Protein AF-A0A4D8PSL6-F1 (afdb_monomer)

Solvent-accessible surface area (backbone atoms only — not comparable to full-atom values): 9056 Å² total; per-residue (Å²): 94,70,68,57,46,56,53,36,54,50,31,47,53,50,20,52,51,37,47,53,50,43,54,48,54,51,50,50,44,43,74,74,69,44,75,51,53,36,80,48,80,55,55,103,72,86,48,74,63,43,76,23,72,45,69,67,44,47,54,64,64,38,68,90,47,95,59,33,72,66,52,45,58,51,50,44,53,54,30,50,54,37,40,52,54,48,51,52,50,34,57,73,72,38,44,67,58,40,50,54,51,24,52,53,27,46,51,48,32,51,55,45,50,57,48,56,34,72,52,81,34,93,42,71,71,34,34,50,49,36,52,52,52,35,52,55,50,44,73,70,66,45,91,81,47,88,81,53,56,53,66,35,50,50,35,32,49,52,29,48,28,66,74,70,76,101

Nearest PDB structures (foldseek):
  1fxk-assembly1_B  TM=4.740E-01  e=5.836E+00  Methanothermobacter thermautotrophicus

Organism: NCBI:txid2970906

Radius of gyration: 24.25 Å; Cα contacts (8 Å, |Δi|>4): 151; chains: 1; bounding box: 53×27×69 Å

Structure (mmCIF, N/CA/C/O backbone):
data_AF-A0A4D8PSL6-F1
#
_entry.id   AF-A0A4D8PSL6-F1
#
loop_
_atom_site.group_PDB
_atom_site.id
_atom_site.type_symbol
_atom_site.label_atom_id
_atom_site.label_alt_id
_atom_site.label_comp_id
_atom_site.label_asym_id
_atom_site.label_entity_id
_atom_site.label_seq_id
_atom_site.pdbx_PDB_ins_code
_atom_site.Cartn_x
_atom_site.Cartn_y
_atom_site.Cartn_z
_atom_site.occupancy
_atom_site.B_iso_or_equiv
_atom_site.auth_seq_id
_atom_site.auth_comp_id
_atom_site.auth_asym_id
_atom_site.auth_atom_id
_atom_site.pdbx_PDB_model_num
ATOM 1 N N . MET A 1 1 ? -19.508 -0.754 21.367 1.00 83.12 1 MET A N 1
ATOM 2 C CA . MET A 1 1 ? -18.125 -1.274 21.434 1.00 83.12 1 MET A CA 1
ATOM 3 C C . MET A 1 1 ? -17.998 -2.710 20.942 1.00 83.12 1 MET A C 1
ATOM 5 O O . MET A 1 1 ? -17.319 -2.888 19.950 1.00 83.12 1 MET A O 1
ATOM 9 N N . LEU A 1 2 ? -18.652 -3.720 21.536 1.00 84.12 2 LEU A N 1
ATOM 10 C CA . LEU A 1 2 ? -18.465 -5.116 21.084 1.00 84.12 2 LEU A CA 1
ATOM 11 C C . LEU A 1 2 ? -18.935 -5.380 19.637 1.00 84.12 2 LEU A C 1
ATOM 13 O O . LEU A 1 2 ? -18.209 -5.998 18.873 1.00 84.12 2 LEU A O 1
ATOM 17 N N . ALA A 1 3 ? -20.106 -4.870 19.241 1.00 89.19 3 ALA A N 1
ATOM 18 C CA . ALA A 1 3 ? -20.575 -4.998 17.856 1.00 89.19 3 ALA A CA 1
ATOM 19 C C . ALA A 1 3 ? -19.643 -4.279 16.860 1.00 89.19 3 ALA A C 1
ATOM 21 O O . ALA A 1 3 ? -19.311 -4.824 15.816 1.00 89.19 3 ALA A O 1
ATOM 22 N N . LEU A 1 4 ? -19.156 -3.088 17.232 1.00 89.56 4 LEU A N 1
ATOM 23 C CA . LEU A 1 4 ? -18.187 -2.326 16.438 1.00 89.56 4 LEU A CA 1
ATOM 24 C C . LEU A 1 4 ? -16.865 -3.087 16.274 1.00 89.56 4 LEU A C 1
ATOM 26 O O . LEU A 1 4 ? -16.298 -3.093 15.193 1.00 89.56 4 LEU A O 1
ATOM 30 N N . TRP A 1 5 ? -16.407 -3.765 17.328 1.00 88.31 5 TRP A N 1
ATOM 31 C CA . TRP A 1 5 ? -15.234 -4.634 17.275 1.00 88.31 5 TRP A CA 1
ATOM 32 C C . TRP A 1 5 ? -15.413 -5.784 16.284 1.00 88.31 5 TRP A C 1
ATOM 34 O O . TRP A 1 5 ? -14.552 -6.009 15.446 1.00 88.31 5 TRP A O 1
ATOM 44 N N . GLN A 1 6 ? -16.540 -6.493 16.348 1.00 92.06 6 GLN A N 1
ATOM 45 C CA . GLN A 1 6 ? -16.821 -7.607 15.437 1.00 92.06 6 GLN A CA 1
ATOM 46 C C . GLN A 1 6 ? -16.901 -7.143 13.977 1.00 92.06 6 GLN A C 1
ATOM 48 O O . GLN A 1 6 ? -16.358 -7.801 13.086 1.00 92.06 6 GLN A O 1
ATOM 53 N N . GLU A 1 7 ? -17.540 -5.995 13.741 1.00 95.31 7 GLU A N 1
ATOM 54 C CA . GLU A 1 7 ? -17.608 -5.367 12.423 1.00 95.31 7 GLU A CA 1
ATOM 55 C C . GLU A 1 7 ? -16.208 -4.990 11.917 1.00 95.31 7 GLU A C 1
ATOM 57 O O . GLU A 1 7 ? -15.851 -5.325 10.788 1.00 95.31 7 GLU A O 1
ATOM 62 N N . TRP A 1 8 ? -15.387 -4.382 12.777 1.00 94.69 8 TRP A N 1
ATOM 63 C CA . TRP A 1 8 ? -14.009 -4.007 12.469 1.00 94.69 8 TRP A CA 1
ATOM 64 C C . TRP A 1 8 ? -13.123 -5.225 12.175 1.00 94.69 8 TRP A C 1
ATOM 66 O O . TRP A 1 8 ? -12.433 -5.243 11.161 1.00 94.69 8 TRP A O 1
ATOM 76 N N . CYS A 1 9 ? -13.196 -6.295 12.978 1.00 92.00 9 CYS A N 1
ATOM 77 C CA . CYS A 1 9 ? -12.468 -7.540 12.707 1.00 92.00 9 CYS A CA 1
ATOM 78 C C . CYS A 1 9 ? -12.832 -8.144 11.355 1.00 92.00 9 CYS A C 1
ATOM 80 O O . CYS A 1 9 ? -11.978 -8.714 10.680 1.00 92.00 9 CYS A O 1
ATOM 82 N N . THR A 1 10 ? -14.114 -8.083 10.997 1.00 96.06 10 THR A N 1
ATOM 83 C CA . THR A 1 10 ? -14.600 -8.616 9.725 1.00 96.06 10 THR A CA 1
ATOM 84 C C . THR A 1 10 ? -14.055 -7.784 8.569 1.00 96.06 10 THR A C 1
ATOM 86 O O . THR A 1 10 ? -13.522 -8.356 7.624 1.00 96.06 10 THR A O 1
ATOM 89 N N . ALA A 1 11 ? -14.098 -6.452 8.684 1.00 96.38 11 ALA A N 1
ATOM 90 C CA . ALA A 1 11 ? -13.525 -5.548 7.691 1.00 96.38 11 ALA A CA 1
ATOM 91 C C . ALA A 1 11 ? -12.008 -5.741 7.531 1.00 96.38 11 ALA A C 1
ATOM 93 O O . ALA A 1 11 ? -11.529 -5.840 6.409 1.00 96.38 11 ALA A O 1
ATOM 94 N N . LEU A 1 12 ? -11.256 -5.881 8.631 1.00 93.88 12 LEU A N 1
ATOM 95 C CA . LEU A 1 12 ? -9.808 -6.103 8.565 1.00 93.88 12 LEU A CA 1
ATOM 96 C C . LEU A 1 12 ? -9.458 -7.432 7.882 1.00 93.88 12 LEU A C 1
ATOM 98 O O . LEU A 1 12 ? -8.509 -7.501 7.104 1.00 93.88 12 LEU A O 1
ATOM 102 N N . LYS A 1 13 ? -10.207 -8.502 8.175 1.00 95.19 13 LYS A N 1
ATOM 103 C CA . LYS A 1 13 ? -10.002 -9.804 7.523 1.00 95.19 13 LYS A CA 1
ATOM 104 C C . LYS A 1 13 ? -10.264 -9.725 6.022 1.00 95.19 13 LYS A C 1
ATOM 106 O O . LYS A 1 13 ? -9.485 -10.287 5.260 1.00 95.19 13 LYS A O 1
ATOM 111 N N . ASP A 1 14 ? -11.330 -9.037 5.624 1.00 97.31 14 ASP A N 1
ATOM 112 C CA . ASP A 1 14 ? -11.671 -8.825 4.217 1.00 97.31 14 ASP A CA 1
ATOM 113 C C . ASP A 1 14 ? -10.590 -8.006 3.492 1.00 97.31 14 ASP A C 1
ATOM 115 O O . ASP A 1 14 ? -10.065 -8.456 2.477 1.00 97.31 14 ASP A O 1
ATOM 119 N N . ALA A 1 15 ? -10.160 -6.879 4.071 1.00 95.81 15 ALA A N 1
ATOM 120 C CA . ALA A 1 15 ? -9.102 -6.038 3.509 1.00 95.81 15 ALA A CA 1
ATOM 121 C C . ALA A 1 15 ? -7.790 -6.815 3.296 1.00 95.81 15 ALA A C 1
ATOM 123 O O . ALA A 1 15 ? -7.232 -6.808 2.202 1.00 95.81 15 ALA A O 1
ATOM 124 N N . ARG A 1 16 ? -7.349 -7.591 4.297 1.00 94.19 16 ARG A N 1
ATOM 125 C CA . ARG A 1 16 ? -6.144 -8.439 4.192 1.00 94.19 16 ARG A CA 1
ATOM 126 C C . ARG A 1 16 ? -6.276 -9.544 3.143 1.00 94.19 16 ARG A C 1
ATOM 128 O O . ARG A 1 16 ? -5.291 -9.900 2.491 1.00 94.19 16 ARG A O 1
ATOM 135 N N . ALA A 1 17 ? -7.466 -10.125 2.994 1.00 96.00 17 ALA A N 1
ATOM 136 C CA . ALA A 1 17 ? -7.713 -11.141 1.976 1.00 96.00 17 ALA A CA 1
ATOM 137 C C . ALA A 1 17 ? -7.606 -10.539 0.567 1.00 96.00 17 ALA A C 1
ATOM 139 O O . ALA A 1 17 ? -6.933 -11.114 -0.288 1.00 96.00 17 ALA A O 1
ATOM 140 N N . LYS A 1 18 ? -8.193 -9.356 0.353 1.00 96.56 18 LYS A N 1
ATOM 141 C CA . LYS A 1 18 ? -8.114 -8.624 -0.918 1.00 96.56 18 LYS A CA 1
ATOM 142 C C . LYS A 1 18 ? -6.695 -8.178 -1.242 1.00 96.56 18 LYS A C 1
ATOM 144 O O . LYS A 1 18 ? -6.226 -8.439 -2.341 1.00 96.56 18 LYS A O 1
ATOM 149 N N . GLU A 1 19 ? -5.971 -7.651 -0.262 1.00 94.94 19 GLU A N 1
ATOM 150 C CA . GLU A 1 19 ? -4.555 -7.309 -0.415 1.00 94.94 19 GLU A CA 1
ATOM 151 C C . GLU A 1 19 ? -3.705 -8.530 -0.805 1.00 94.94 19 GLU A C 1
ATOM 153 O O . GLU A 1 19 ? -2.817 -8.455 -1.659 1.00 94.94 19 GLU A O 1
ATOM 158 N N . THR A 1 20 ? -3.974 -9.687 -0.195 1.00 95.56 20 THR A N 1
ATOM 159 C CA . THR A 1 20 ? -3.278 -10.933 -0.542 1.00 95.56 20 THR A CA 1
ATOM 160 C C . THR A 1 20 ? -3.549 -11.334 -1.990 1.00 95.56 20 THR A C 1
ATOM 162 O O . THR A 1 20 ? -2.626 -11.770 -2.686 1.00 95.56 20 THR A O 1
ATOM 165 N N . GLU A 1 21 ? -4.792 -11.173 -2.443 1.00 95.62 21 GLU A N 1
ATOM 166 C CA . GLU A 1 21 ? -5.212 -11.496 -3.802 1.00 95.62 21 GLU A CA 1
ATOM 167 C C . GLU A 1 21 ? -4.653 -10.506 -4.832 1.00 95.62 21 GLU A C 1
ATOM 169 O O . GLU A 1 21 ? -4.090 -10.942 -5.837 1.00 95.62 21 GLU A O 1
ATOM 174 N N . ARG A 1 22 ? -4.669 -9.195 -4.555 1.00 96.31 22 ARG A N 1
ATOM 175 C CA . ARG A 1 22 ? -4.002 -8.188 -5.396 1.00 96.31 22 ARG A CA 1
ATOM 176 C C . ARG A 1 22 ? -2.519 -8.508 -5.549 1.00 96.31 22 ARG A C 1
ATOM 178 O O . ARG A 1 22 ? -2.025 -8.646 -6.667 1.00 96.31 22 ARG A O 1
ATOM 185 N N . ARG A 1 23 ? -1.817 -8.754 -4.433 1.00 95.12 23 ARG A N 1
ATOM 186 C CA . ARG A 1 23 ? -0.395 -9.142 -4.453 1.00 95.12 23 ARG A CA 1
ATOM 187 C C . ARG A 1 23 ? -0.158 -10.461 -5.194 1.00 95.12 23 ARG A C 1
ATOM 189 O O . ARG A 1 23 ? 0.938 -10.682 -5.708 1.00 95.12 23 ARG A O 1
ATOM 196 N N . ARG A 1 24 ? -1.135 -11.375 -5.234 1.00 95.94 24 ARG A N 1
ATOM 197 C CA . ARG A 1 24 ? -1.052 -12.609 -6.033 1.00 95.94 24 ARG A CA 1
AT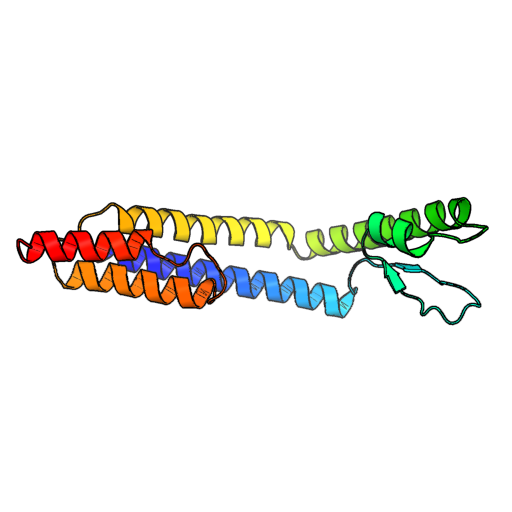OM 198 C C . ARG A 1 24 ? -1.066 -12.287 -7.525 1.00 95.94 24 ARG A C 1
ATOM 200 O O . ARG A 1 24 ? -0.187 -12.785 -8.226 1.00 95.94 24 ARG A O 1
ATOM 207 N N . ILE A 1 25 ? -2.000 -11.447 -7.970 1.00 95.50 25 ILE A N 1
ATOM 208 C CA . ILE A 1 25 ? -2.111 -11.009 -9.368 1.00 95.50 25 ILE A CA 1
ATOM 209 C C . ILE A 1 25 ? -0.849 -10.249 -9.792 1.00 95.50 25 ILE A C 1
ATOM 211 O O . ILE A 1 25 ? -0.249 -10.590 -10.806 1.00 95.50 25 ILE A O 1
ATOM 215 N N . GLU A 1 26 ? -0.368 -9.301 -8.984 1.00 94.69 26 GLU A N 1
ATOM 216 C CA . GLU A 1 26 ? 0.873 -8.572 -9.283 1.00 94.69 26 GLU A CA 1
ATOM 217 C C . GLU A 1 26 ? 2.079 -9.502 -9.429 1.00 94.69 26 GLU A C 1
ATOM 219 O O . GLU A 1 26 ? 2.862 -9.374 -10.368 1.00 94.69 26 GLU A O 1
ATOM 224 N N . ARG A 1 27 ? 2.236 -10.476 -8.522 1.00 95.62 27 ARG A N 1
ATOM 225 C CA . ARG A 1 27 ? 3.323 -11.460 -8.627 1.00 95.62 27 ARG A CA 1
ATOM 226 C C . ARG A 1 27 ? 3.215 -12.286 -9.902 1.00 95.62 27 ARG A C 1
ATOM 228 O O . ARG A 1 27 ? 4.243 -12.561 -10.516 1.00 95.62 27 ARG A O 1
ATOM 235 N N . GLU A 1 28 ? 2.005 -12.679 -10.295 1.00 95.38 28 GLU A N 1
ATOM 236 C CA . GLU A 1 28 ? 1.771 -13.378 -11.560 1.00 95.38 28 GLU A CA 1
ATOM 237 C C . GLU A 1 28 ? 2.176 -12.504 -12.753 1.00 95.38 28 GLU A C 1
ATOM 239 O O . GLU A 1 28 ? 2.897 -12.972 -13.636 1.00 95.38 28 GLU A O 1
ATOM 244 N N . MET A 1 29 ? 1.801 -11.224 -12.742 1.00 95.31 29 MET A N 1
ATOM 245 C CA . MET A 1 29 ? 2.184 -10.278 -13.786 1.00 95.31 29 MET A CA 1
ATOM 246 C C . MET A 1 29 ? 3.700 -10.111 -13.884 1.00 95.31 29 MET A C 1
ATOM 248 O O . MET A 1 29 ? 4.271 -10.240 -14.966 1.00 95.31 29 MET A O 1
ATOM 252 N N . VAL A 1 30 ? 4.379 -9.894 -12.756 1.00 95.12 30 VAL A N 1
ATOM 253 C CA . VAL A 1 30 ? 5.840 -9.738 -12.722 1.00 95.12 30 VAL A CA 1
ATOM 254 C C . VAL A 1 30 ? 6.535 -11.012 -13.193 1.00 95.12 30 VAL A C 1
ATOM 256 O O . VAL A 1 30 ? 7.499 -10.936 -13.951 1.00 95.12 30 VAL A O 1
ATOM 259 N N . ALA A 1 31 ? 6.052 -12.182 -12.773 1.00 95.38 31 ALA A N 1
ATOM 260 C CA . ALA A 1 31 ? 6.636 -13.458 -13.169 1.00 95.38 31 ALA A CA 1
ATOM 261 C C . ALA A 1 31 ? 6.471 -13.734 -14.671 1.00 95.38 31 ALA A C 1
ATOM 263 O O . ALA A 1 31 ? 7.365 -14.312 -15.288 1.00 95.38 31 ALA A O 1
ATOM 264 N N . ARG A 1 32 ? 5.335 -13.339 -15.257 1.00 94.00 32 ARG A N 1
ATOM 265 C CA . ARG A 1 32 ? 4.990 -13.662 -16.646 1.00 94.00 32 ARG A CA 1
ATOM 266 C C . ARG A 1 32 ? 5.450 -12.613 -17.656 1.00 94.00 32 ARG A C 1
ATOM 268 O O . ARG A 1 32 ? 5.859 -12.978 -18.754 1.00 94.00 32 ARG A O 1
ATOM 275 N N . PHE A 1 33 ? 5.370 -11.338 -17.297 1.00 90.88 33 PHE A N 1
ATOM 276 C CA . PHE A 1 33 ? 5.596 -10.217 -18.211 1.00 90.88 33 PHE A CA 1
ATOM 277 C C . PHE A 1 33 ? 6.782 -9.342 -17.791 1.00 90.88 33 PHE A C 1
ATOM 279 O O . PHE A 1 33 ? 7.385 -8.690 -18.638 1.00 90.88 33 PHE A O 1
ATOM 286 N N . GLY A 1 34 ? 7.172 -9.386 -16.511 1.00 92.81 34 GLY A N 1
ATOM 287 C CA . GLY A 1 34 ? 8.184 -8.493 -15.946 1.00 92.81 34 GLY A CA 1
ATOM 288 C C . GLY A 1 34 ? 7.710 -7.039 -15.892 1.00 92.81 34 GLY A C 1
ATOM 289 O O . GLY A 1 34 ? 6.790 -6.646 -16.593 1.00 92.81 34 GLY A O 1
ATOM 290 N N . TYR A 1 35 ? 8.340 -6.217 -15.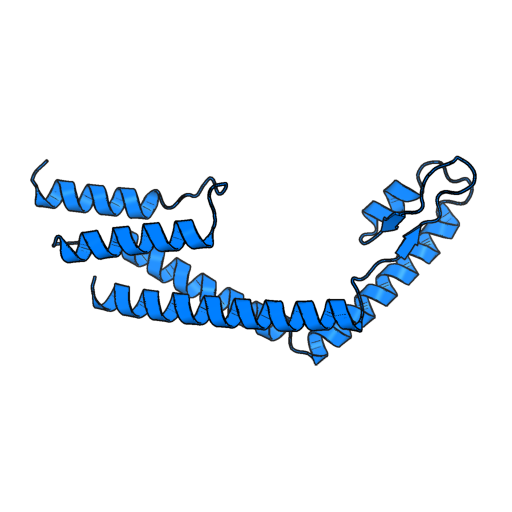055 1.00 91.81 35 TYR A N 1
ATOM 291 C CA . TYR A 1 35 ? 7.958 -4.805 -14.952 1.00 91.81 35 TYR A CA 1
ATOM 292 C C . TYR A 1 35 ? 8.153 -4.046 -16.277 1.00 91.81 35 TYR A C 1
ATOM 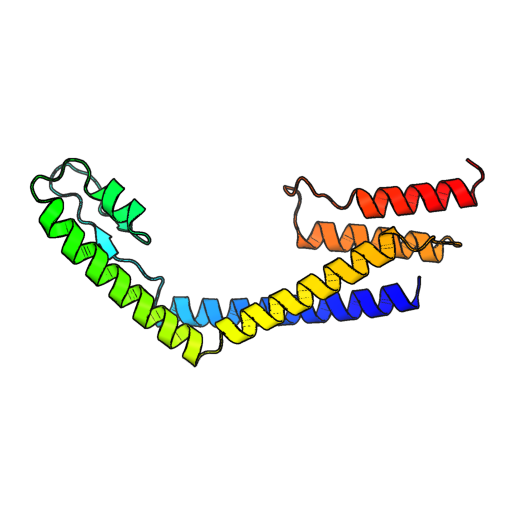294 O O . TYR A 1 35 ? 9.160 -4.299 -16.952 1.00 91.81 35 TYR A O 1
ATOM 302 N N . PRO A 1 36 ? 7.289 -3.060 -16.597 1.00 94.88 36 PRO A N 1
ATOM 303 C CA . PRO A 1 36 ? 7.503 -2.129 -17.701 1.00 94.88 36 PRO A CA 1
ATOM 304 C C . PRO A 1 36 ? 8.841 -1.415 -17.538 1.00 94.88 36 PRO A C 1
ATOM 306 O O . PRO A 1 36 ? 9.060 -0.661 -16.587 1.00 94.88 36 PRO A O 1
ATOM 309 N N . ARG A 1 37 ? 9.786 -1.709 -18.430 1.00 96.62 37 ARG A N 1
ATOM 310 C CA . ARG A 1 37 ? 11.124 -1.121 -18.382 1.00 96.62 37 ARG A CA 1
ATOM 311 C C . ARG A 1 37 ? 11.829 -1.207 -19.719 1.00 96.62 37 ARG A C 1
ATOM 313 O O . ARG A 1 37 ? 11.651 -2.165 -20.467 1.00 96.62 37 ARG A O 1
ATOM 320 N N . VAL A 1 38 ? 12.735 -0.266 -19.943 1.00 96.62 38 VAL A N 1
ATOM 321 C CA . VAL A 1 38 ? 13.636 -0.252 -21.100 1.00 96.62 38 VAL A CA 1
ATOM 322 C C . VAL A 1 38 ? 15.086 -0.196 -20.646 1.00 96.62 38 VAL A C 1
ATOM 324 O O . VAL A 1 38 ? 15.415 0.440 -19.643 1.00 96.62 38 VAL A O 1
ATOM 327 N N . LEU A 1 39 ? 15.972 -0.886 -21.364 1.00 95.81 39 LEU A N 1
ATOM 328 C CA . LEU A 1 39 ? 17.405 -0.858 -21.087 1.00 95.81 39 LEU A CA 1
ATOM 329 C C . LEU A 1 39 ? 18.034 0.366 -21.759 1.00 95.81 39 LEU A C 1
ATOM 331 O O . LEU A 1 39 ? 18.028 0.489 -22.982 1.00 95.81 39 LEU A O 1
ATOM 335 N N . VAL A 1 40 ? 18.626 1.257 -20.969 1.00 94.25 40 VAL A N 1
ATOM 336 C CA . VAL A 1 40 ? 19.336 2.431 -21.477 1.00 94.25 40 VAL A CA 1
ATOM 337 C C . VAL A 1 40 ? 20.838 2.165 -21.486 1.00 94.25 40 VAL A C 1
ATOM 339 O O . VAL A 1 40 ? 21.493 2.201 -20.442 1.00 94.25 40 VAL A O 1
ATOM 342 N N . ALA A 1 41 ? 21.392 1.940 -22.681 1.00 89.69 41 ALA A N 1
ATOM 343 C CA . ALA A 1 41 ? 22.816 1.661 -22.864 1.00 89.69 41 ALA A CA 1
ATOM 344 C C . ALA A 1 41 ? 23.692 2.904 -22.609 1.00 89.69 41 ALA A C 1
ATOM 346 O O . ALA A 1 41 ? 23.593 3.893 -23.334 1.00 89.69 41 ALA A O 1
ATOM 347 N N . ARG A 1 42 ? 24.567 2.924 -21.600 1.00 81.44 42 ARG A N 1
ATOM 348 C CA . ARG A 1 42 ? 25.286 4.174 -21.231 1.00 81.44 42 ARG A CA 1
ATOM 349 C C . ARG A 1 42 ? 26.631 4.381 -21.938 1.00 81.44 42 ARG A C 1
ATOM 351 O O . ARG A 1 42 ? 27.259 5.419 -21.736 1.00 81.44 42 ARG A O 1
ATOM 358 N N . GLY A 1 43 ? 27.013 3.463 -22.825 1.00 71.19 43 GLY A N 1
ATOM 359 C CA . GLY A 1 43 ? 28.138 3.615 -23.754 1.00 71.19 43 GLY A CA 1
ATOM 360 C C . GLY A 1 43 ? 29.530 3.437 -23.133 1.00 71.19 43 GLY A C 1
ATOM 361 O O . GLY A 1 43 ? 29.685 3.199 -21.933 1.00 71.19 43 GLY A O 1
ATOM 362 N N . ALA A 1 44 ? 30.557 3.542 -23.987 1.00 59.53 44 ALA A N 1
ATOM 363 C CA . ALA A 1 44 ? 31.968 3.258 -23.704 1.00 59.53 44 ALA A CA 1
ATOM 364 C C . ALA A 1 44 ? 32.619 4.301 -22.771 1.00 59.53 44 ALA A C 1
ATOM 366 O O . ALA A 1 44 ? 33.444 5.112 -23.172 1.00 59.53 44 ALA A O 1
ATOM 367 N N . GLY A 1 45 ? 32.220 4.289 -21.503 1.00 63.38 45 GLY A N 1
ATOM 368 C CA . GLY A 1 45 ? 32.814 5.091 -20.430 1.00 63.38 45 GLY A CA 1
ATOM 369 C C . GLY A 1 45 ? 32.815 4.362 -19.086 1.00 63.38 45 GLY A C 1
ATOM 370 O O . GLY A 1 45 ? 32.846 5.002 -18.039 1.00 63.38 45 GLY A O 1
ATOM 371 N N . GLY A 1 46 ? 32.676 3.029 -19.101 1.00 62.25 46 GLY A N 1
ATOM 372 C CA . GLY A 1 46 ? 32.581 2.193 -17.897 1.00 62.25 46 GLY A CA 1
ATOM 373 C C . GLY A 1 46 ? 31.274 2.346 -17.107 1.00 62.25 46 GLY A C 1
ATOM 374 O O . GLY A 1 46 ? 31.127 1.753 -16.039 1.00 62.25 46 GLY A O 1
ATOM 375 N N . ARG A 1 47 ? 30.309 3.128 -17.607 1.00 75.62 47 ARG A N 1
ATOM 376 C CA . ARG A 1 47 ? 28.990 3.273 -16.981 1.00 75.62 47 ARG A CA 1
ATOM 377 C C . ARG A 1 47 ? 28.152 2.040 -17.292 1.00 75.62 47 ARG A C 1
ATOM 379 O O . ARG A 1 47 ? 27.975 1.698 -18.454 1.00 75.62 47 ARG A O 1
ATOM 386 N N . ARG A 1 48 ? 27.626 1.399 -16.247 1.00 82.75 48 ARG A N 1
ATOM 387 C CA . ARG A 1 48 ? 26.696 0.275 -16.396 1.00 82.75 48 ARG A CA 1
ATOM 388 C C . ARG A 1 48 ? 25.403 0.739 -17.056 1.00 82.75 48 ARG A C 1
ATOM 390 O O . A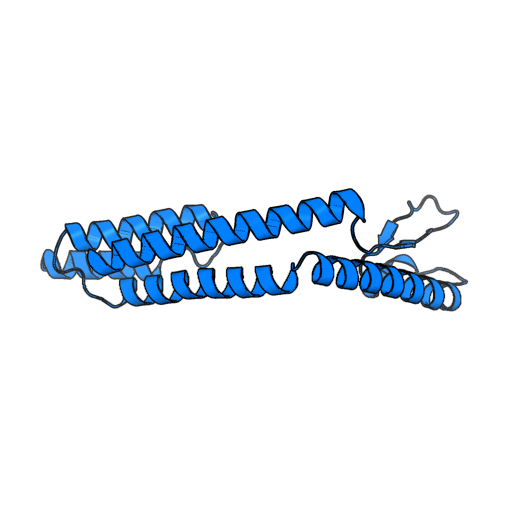RG A 1 48 ? 24.922 1.840 -16.768 1.00 82.75 48 ARG A O 1
ATOM 397 N N . ASP A 1 49 ? 24.850 -0.129 -17.889 1.00 90.50 49 ASP A N 1
ATOM 398 C CA . ASP A 1 49 ? 23.504 0.032 -18.422 1.00 90.50 49 ASP A CA 1
ATOM 399 C C . ASP A 1 49 ? 22.490 0.010 -17.281 1.00 90.50 49 ASP A C 1
ATOM 401 O O . ASP A 1 49 ? 22.706 -0.623 -16.241 1.00 90.50 49 ASP A O 1
ATOM 405 N N . ILE A 1 50 ? 21.396 0.742 -17.463 1.00 91.56 50 ILE A N 1
ATOM 406 C CA . ILE A 1 50 ? 20.358 0.870 -16.443 1.00 91.56 50 ILE A CA 1
ATOM 407 C C . ILE A 1 50 ? 18.997 0.552 -17.038 1.00 91.56 50 ILE A C 1
ATOM 409 O O . ILE A 1 50 ? 18.729 0.881 -18.191 1.00 91.56 50 ILE A O 1
ATOM 413 N N . TYR A 1 51 ? 18.130 -0.059 -16.238 1.00 95.19 51 TYR A N 1
ATOM 414 C CA . TYR A 1 51 ? 16.716 -0.142 -16.571 1.00 95.19 51 TYR A CA 1
ATOM 415 C C . TYR A 1 51 ? 16.036 1.162 -16.166 1.00 95.19 51 TYR A C 1
ATOM 417 O O . TYR A 1 51 ? 16.154 1.587 -15.017 1.00 95.19 51 TYR A O 1
ATOM 425 N N . ALA A 1 52 ? 15.349 1.788 -17.113 1.00 95.44 52 ALA A N 1
ATOM 426 C CA . ALA A 1 52 ? 14.460 2.909 -16.860 1.00 95.44 52 ALA A CA 1
ATOM 427 C C . ALA A 1 52 ? 13.020 2.397 -16.820 1.00 95.44 52 ALA A C 1
ATOM 429 O O . ALA A 1 52 ? 12.602 1.674 -17.723 1.00 95.44 52 ALA A O 1
ATOM 430 N N . THR A 1 53 ? 12.287 2.771 -15.774 1.00 95.88 53 THR A N 1
ATOM 431 C CA . THR A 1 53 ? 10.855 2.473 -15.600 1.00 95.88 53 THR A CA 1
ATOM 432 C C . THR A 1 53 ? 9.997 3.727 -15.764 1.00 95.88 53 THR A C 1
ATOM 434 O O . THR A 1 53 ? 8.778 3.648 -15.727 1.00 95.88 53 THR A O 1
ATOM 437 N N . THR A 1 54 ? 10.622 4.899 -15.918 1.00 96.25 54 THR A N 1
ATOM 438 C CA . THR A 1 54 ? 9.944 6.180 -16.134 1.00 96.25 54 THR A CA 1
ATOM 439 C C . THR A 1 54 ? 10.674 7.014 -17.185 1.00 96.25 54 THR A C 1
ATOM 441 O O . THR A 1 54 ? 11.893 6.906 -17.353 1.00 96.25 54 THR A O 1
ATOM 444 N N . GLU A 1 55 ? 9.960 7.929 -17.837 1.00 95.75 55 GLU A N 1
ATOM 445 C CA . GLU A 1 55 ? 10.543 8.930 -18.744 1.00 95.75 55 GLU A CA 1
ATOM 446 C C . GLU A 1 55 ? 11.611 9.799 -18.045 1.00 95.75 55 GLU A C 1
ATOM 448 O O . GLU A 1 55 ? 12.645 10.157 -18.623 1.00 95.75 55 GLU A O 1
ATOM 453 N N . ARG A 1 56 ? 11.429 10.075 -16.745 1.00 95.69 56 ARG A N 1
ATOM 454 C CA . ARG A 1 56 ? 12.425 10.772 -15.918 1.00 95.69 56 ARG A CA 1
ATOM 455 C C . ARG A 1 56 ? 13.711 9.958 -15.770 1.00 95.69 56 ARG A C 1
ATOM 457 O O . ARG A 1 56 ? 14.801 10.539 -15.785 1.00 95.69 56 ARG A O 1
ATOM 464 N N . ASP A 1 57 ? 13.609 8.638 -15.637 1.00 95.12 57 ASP A N 1
ATOM 465 C CA . ASP A 1 57 ? 14.778 7.759 -15.584 1.00 95.12 57 ASP A CA 1
ATOM 466 C C . ASP A 1 57 ? 15.493 7.707 -16.934 1.00 95.12 57 ASP A C 1
ATOM 468 O O . ASP A 1 57 ? 16.721 7.805 -16.957 1.00 95.12 57 ASP A O 1
ATOM 472 N N . VAL A 1 58 ? 14.751 7.664 -18.049 1.00 94.94 58 VAL A N 1
ATOM 473 C CA . VAL A 1 58 ? 15.315 7.779 -19.408 1.00 94.94 58 VAL A CA 1
ATOM 474 C C . VAL A 1 58 ? 16.083 9.095 -19.561 1.00 94.94 58 VAL A C 1
ATOM 476 O O . VAL A 1 58 ? 17.254 9.093 -19.949 1.00 94.94 58 VAL A O 1
ATOM 479 N N . THR A 1 59 ? 15.471 10.216 -19.172 1.00 93.81 59 THR A N 1
ATOM 480 C CA . THR A 1 59 ? 16.101 11.546 -19.208 1.00 93.81 59 THR A CA 1
ATOM 481 C C . THR A 1 59 ? 17.403 11.566 -18.410 1.00 93.81 59 THR A C 1
ATOM 483 O O . THR A 1 59 ? 18.445 11.989 -18.911 1.00 93.81 59 THR A O 1
ATOM 486 N N . ARG A 1 60 ? 17.373 11.059 -17.170 1.00 92.38 60 ARG A N 1
ATOM 487 C CA . ARG A 1 60 ? 18.550 10.991 -16.290 1.00 92.38 60 ARG A CA 1
ATOM 488 C C . ARG A 1 60 ? 19.647 10.096 -16.876 1.00 92.38 60 ARG A C 1
ATOM 490 O O . ARG A 1 60 ? 20.833 10.397 -16.735 1.00 92.38 60 ARG A O 1
ATOM 497 N N . ALA A 1 61 ? 19.267 8.997 -17.520 1.00 91.44 61 ALA A N 1
ATOM 498 C CA . ALA A 1 61 ? 20.193 8.028 -18.090 1.00 91.44 61 ALA A CA 1
ATOM 499 C C . ALA A 1 61 ? 20.983 8.585 -19.283 1.00 91.44 61 ALA A C 1
ATOM 501 O O . ALA A 1 61 ? 22.169 8.268 -19.424 1.00 91.44 61 ALA A O 1
ATOM 502 N N . LEU A 1 62 ? 20.334 9.425 -20.098 1.00 91.62 62 LEU A N 1
ATOM 503 C CA . LEU A 1 62 ? 20.872 9.996 -21.337 1.00 91.62 62 LEU A CA 1
ATOM 504 C C . LEU A 1 62 ? 21.686 11.284 -21.143 1.00 91.62 62 LEU A C 1
ATOM 506 O O . LEU A 1 62 ? 22.225 11.814 -22.114 1.00 91.62 62 LEU A O 1
ATOM 510 N N . VAL A 1 63 ? 21.819 11.789 -19.912 1.00 90.12 63 VAL A N 1
ATOM 511 C CA . VAL A 1 63 ? 22.622 12.989 -19.631 1.00 90.12 63 VAL A CA 1
ATOM 512 C C . VAL A 1 63 ? 24.055 12.820 -20.153 1.00 90.12 63 VAL A C 1
ATOM 514 O O . VAL A 1 63 ? 24.799 11.938 -19.708 1.00 90.12 63 VAL A O 1
ATOM 517 N N . GLY A 1 64 ? 24.446 13.708 -21.072 1.00 85.31 64 GLY A N 1
ATOM 518 C CA . GLY A 1 64 ? 25.775 13.746 -21.689 1.00 85.31 64 GLY A CA 1
ATOM 519 C C . GLY A 1 64 ? 25.964 12.824 -22.899 1.00 85.31 64 GLY A C 1
ATOM 520 O O . GLY A 1 64 ? 27.081 12.734 -23.400 1.00 85.31 64 GLY A O 1
ATOM 521 N N . ALA A 1 65 ? 24.917 12.142 -23.374 1.00 86.56 65 ALA A N 1
ATOM 522 C CA . ALA A 1 65 ? 24.978 11.364 -24.610 1.00 86.56 65 ALA A CA 1
ATOM 523 C C . ALA A 1 65 ? 24.894 12.281 -25.845 1.00 86.56 65 ALA A C 1
ATOM 525 O O . ALA A 1 65 ? 24.020 13.144 -25.926 1.00 86.56 65 ALA A O 1
ATOM 526 N N . ALA A 1 66 ? 25.785 12.080 -26.821 1.00 86.38 66 ALA A N 1
ATOM 527 C CA . ALA A 1 66 ? 25.821 12.878 -28.052 1.00 86.38 66 ALA A CA 1
ATOM 528 C C . ALA A 1 66 ? 24.569 12.681 -28.934 1.00 86.38 66 ALA A C 1
ATOM 530 O O . ALA A 1 66 ? 24.172 13.583 -29.664 1.00 86.38 66 ALA A O 1
ATOM 531 N N . ASP A 1 67 ? 23.920 11.523 -28.819 1.00 88.62 67 ASP A N 1
ATOM 532 C CA . ASP A 1 67 ? 22.725 11.094 -29.549 1.00 88.62 67 ASP A CA 1
ATOM 533 C C . ASP A 1 67 ? 21.452 11.100 -28.674 1.00 88.62 67 ASP A C 1
ATOM 535 O O . ASP A 1 67 ? 20.454 10.447 -28.993 1.00 88.62 67 ASP A O 1
ATOM 539 N N . ALA A 1 68 ? 21.463 11.854 -27.565 1.00 89.94 68 ALA A N 1
ATOM 540 C CA . ALA A 1 68 ? 20.406 11.837 -26.551 1.00 89.94 68 ALA A CA 1
ATOM 541 C C . ALA A 1 68 ? 18.996 12.044 -27.125 1.00 89.94 68 ALA A C 1
ATOM 543 O O . ALA A 1 68 ? 18.082 11.322 -26.745 1.00 89.94 68 ALA A O 1
ATOM 544 N N . LYS A 1 69 ? 18.806 12.991 -28.055 1.00 91.12 69 LYS A N 1
ATOM 545 C CA . LYS A 1 69 ? 17.477 13.307 -28.611 1.00 91.12 69 LYS A CA 1
ATOM 546 C C . LYS A 1 69 ? 16.878 12.142 -29.401 1.00 91.12 69 LYS A C 1
ATOM 548 O O . LYS A 1 69 ? 15.701 11.837 -29.239 1.00 91.12 69 LYS A O 1
ATOM 553 N N . GLU A 1 70 ? 17.678 11.499 -30.249 1.00 91.00 70 GLU A N 1
ATOM 554 C CA . GLU A 1 70 ? 17.218 10.363 -31.055 1.00 91.00 70 GLU A CA 1
ATOM 555 C C . GLU A 1 70 ? 16.904 9.161 -30.159 1.00 91.00 70 GLU A C 1
ATOM 557 O O . GLU A 1 70 ? 15.853 8.530 -30.280 1.00 91.00 70 GLU A O 1
ATOM 562 N N . ARG A 1 71 ? 17.795 8.877 -29.205 1.00 93.75 71 ARG A N 1
ATOM 563 C CA . ARG A 1 71 ? 17.620 7.772 -28.264 1.00 93.75 71 ARG A CA 1
ATOM 564 C C . ARG A 1 71 ? 16.446 7.975 -27.324 1.00 93.75 71 ARG A C 1
ATOM 566 O O . ARG A 1 71 ? 15.773 7.001 -27.014 1.00 93.75 71 ARG A O 1
ATOM 573 N N . TYR A 1 72 ? 16.199 9.208 -26.892 1.00 95.50 72 TYR A N 1
ATOM 574 C CA . TYR A 1 72 ? 15.068 9.548 -26.041 1.00 95.50 72 TYR A CA 1
ATOM 575 C C . TYR A 1 72 ? 13.747 9.132 -26.681 1.00 95.50 72 TYR A C 1
ATOM 577 O O . TYR A 1 72 ? 13.006 8.367 -26.079 1.00 95.50 72 TYR A O 1
ATOM 585 N N . GLY A 1 73 ? 13.495 9.567 -27.922 1.00 95.56 73 GLY A N 1
ATOM 586 C CA . GLY A 1 73 ? 12.242 9.262 -28.613 1.00 95.56 73 GLY A CA 1
ATOM 587 C C . GLY A 1 73 ? 11.994 7.759 -28.746 1.00 95.56 73 GLY A C 1
ATOM 588 O O . GLY A 1 73 ? 10.890 7.301 -28.477 1.00 95.56 73 GLY A O 1
ATOM 589 N N . ARG A 1 74 ? 13.034 6.981 -29.084 1.00 96.38 74 ARG A N 1
ATOM 590 C CA . ARG A 1 74 ? 12.929 5.513 -29.142 1.00 96.38 74 ARG A CA 1
ATOM 591 C C . ARG A 1 74 ? 12.669 4.889 -27.773 1.00 96.38 74 ARG A C 1
ATOM 593 O O . ARG A 1 74 ? 11.759 4.089 -27.643 1.00 96.38 74 ARG A O 1
ATOM 600 N N . LEU A 1 75 ? 13.445 5.265 -26.756 1.00 97.38 75 LEU A N 1
ATOM 601 C CA . LEU A 1 75 ? 13.346 4.671 -25.420 1.00 97.38 75 LEU A CA 1
ATOM 602 C C . LEU A 1 75 ? 12.014 4.982 -24.734 1.00 97.38 75 LEU A C 1
ATOM 604 O O . LEU A 1 75 ? 11.497 4.124 -24.029 1.00 97.38 75 LEU A O 1
ATOM 608 N N . VAL A 1 76 ? 11.472 6.187 -24.928 1.00 97.25 76 VAL A N 1
ATOM 609 C CA . VAL A 1 76 ? 10.148 6.551 -24.405 1.00 97.25 76 VAL A CA 1
ATOM 610 C C . VAL A 1 76 ? 9.059 5.774 -25.137 1.00 97.25 76 VAL A C 1
ATOM 612 O O . VAL A 1 76 ? 8.257 5.133 -24.474 1.00 97.25 76 VAL A O 1
ATOM 615 N N . ALA A 1 77 ? 9.095 5.706 -26.472 1.00 97.38 77 ALA A N 1
ATOM 616 C CA . ALA A 1 77 ? 8.126 4.912 -27.232 1.00 97.38 77 ALA A CA 1
ATOM 617 C C . ALA A 1 77 ? 8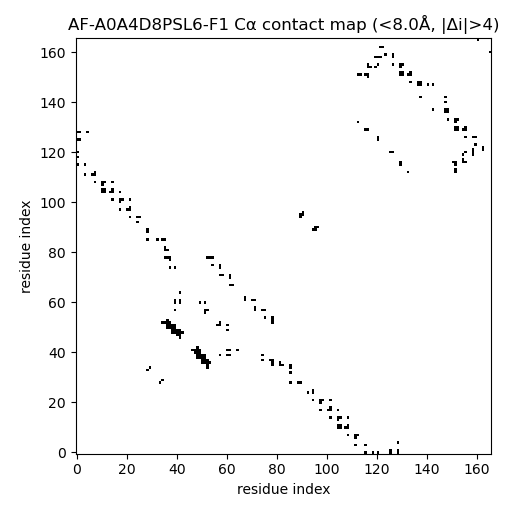.165 3.414 -26.869 1.00 97.38 77 ALA A C 1
ATOM 619 O O . ALA A 1 77 ? 7.122 2.776 -26.737 1.00 97.38 77 ALA A O 1
ATOM 620 N N . ASP A 1 78 ? 9.361 2.851 -26.671 1.00 97.12 78 ASP A N 1
ATOM 621 C CA . ASP A 1 78 ? 9.520 1.470 -26.213 1.00 97.12 78 ASP A CA 1
ATOM 622 C C . ASP A 1 78 ? 8.952 1.289 -24.796 1.00 97.12 78 ASP A C 1
ATOM 624 O O . ASP A 1 78 ? 8.310 0.277 -24.521 1.00 97.12 78 ASP A O 1
ATOM 628 N N . LEU A 1 79 ? 9.171 2.256 -23.896 1.00 97.25 79 LEU A N 1
ATOM 629 C CA . LEU A 1 79 ? 8.652 2.215 -22.529 1.00 97.25 79 LEU A CA 1
ATOM 630 C C . LEU A 1 79 ? 7.124 2.295 -22.514 1.00 97.25 79 LEU A C 1
ATOM 632 O O . LEU A 1 79 ? 6.499 1.478 -21.842 1.00 97.25 79 LEU A O 1
ATOM 636 N N . ASP A 1 80 ? 6.541 3.200 -23.297 1.00 97.50 80 ASP A N 1
ATOM 637 C CA . ASP A 1 80 ? 5.093 3.340 -23.456 1.00 97.50 80 ASP A CA 1
ATOM 638 C C . ASP A 1 80 ? 4.484 2.039 -23.988 1.00 97.50 80 ASP A C 1
ATOM 640 O O . ASP A 1 80 ? 3.507 1.540 -23.440 1.00 97.50 80 ASP A O 1
ATOM 644 N N . GLN A 1 81 ? 5.122 1.396 -24.974 1.00 96.75 81 GLN A N 1
ATOM 645 C CA . GLN A 1 81 ? 4.670 0.096 -25.470 1.00 96.75 81 GLN A CA 1
ATOM 646 C C . GLN A 1 81 ? 4.728 -1.002 -24.393 1.00 96.75 81 GLN A C 1
ATOM 648 O O . GLN A 1 81 ? 3.852 -1.871 -24.346 1.00 96.75 81 GLN A O 1
ATOM 653 N N . GLN A 1 82 ? 5.766 -1.024 -23.548 1.00 95.44 82 GLN A N 1
ATOM 654 C CA . GLN A 1 82 ? 5.817 -1.973 -22.428 1.00 95.44 82 GLN A CA 1
ATOM 655 C C . GLN A 1 82 ? 4.723 -1.674 -21.398 1.00 95.44 82 GLN A C 1
ATOM 657 O O . GLN A 1 82 ? 4.120 -2.613 -20.879 1.00 95.44 82 GLN A O 1
ATOM 662 N N . GLN A 1 83 ? 4.449 -0.395 -21.131 1.00 96.25 83 GLN A N 1
ATOM 663 C CA . GLN A 1 83 ? 3.397 0.031 -20.214 1.00 96.25 83 GLN A CA 1
ATOM 664 C C . GLN A 1 83 ? 2.013 -0.364 -20.738 1.00 96.25 83 GLN A C 1
ATOM 666 O O . GLN A 1 83 ? 1.269 -1.021 -20.024 1.00 96.25 83 GLN A O 1
ATOM 671 N N . GLU A 1 84 ? 1.706 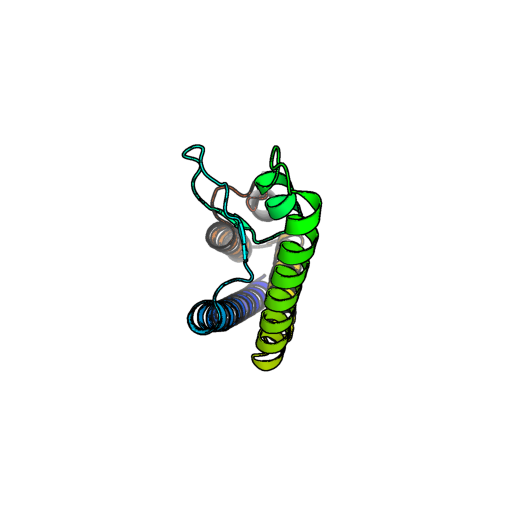-0.101 -22.009 1.00 96.31 84 GLU A N 1
ATOM 672 C CA . GLU A 1 84 ? 0.438 -0.505 -22.630 1.00 96.31 84 GLU A CA 1
ATOM 673 C C . GLU A 1 84 ? 0.211 -2.019 -22.549 1.00 96.31 84 GLU A C 1
ATOM 675 O O . GLU A 1 84 ? -0.886 -2.480 -22.238 1.00 96.31 84 GLU A O 1
ATOM 680 N N . ARG A 1 85 ? 1.253 -2.824 -22.804 1.00 94.56 85 ARG A N 1
ATOM 681 C CA . ARG A 1 85 ? 1.164 -4.287 -22.667 1.00 94.56 85 ARG A CA 1
ATOM 682 C C . ARG A 1 85 ? 0.872 -4.703 -21.234 1.00 94.56 85 ARG A C 1
ATOM 684 O O . ARG A 1 85 ? 0.066 -5.605 -21.020 1.00 94.56 85 ARG A O 1
ATOM 691 N N . TRP A 1 86 ? 1.529 -4.066 -20.274 1.00 95.44 86 TRP A N 1
ATOM 692 C CA . TRP A 1 86 ? 1.306 -4.329 -18.862 1.00 95.44 86 TRP A CA 1
ATOM 693 C C . TRP A 1 86 ? -0.110 -3.955 -18.436 1.00 95.44 86 TRP A C 1
ATOM 695 O O . TRP A 1 86 ? -0.773 -4.774 -17.810 1.00 95.44 86 TRP A O 1
ATOM 705 N N . ASP A 1 87 ? -0.602 -2.790 -18.847 1.00 95.25 87 ASP A N 1
ATOM 706 C CA . ASP A 1 87 ? -1.942 -2.300 -18.519 1.00 95.25 87 ASP A CA 1
ATOM 707 C C . ASP A 1 87 ? -3.033 -3.183 -19.141 1.00 95.25 87 ASP A C 1
ATOM 709 O O . ASP A 1 87 ? -4.012 -3.534 -18.483 1.00 95.25 87 ASP A O 1
ATOM 713 N N . MET A 1 88 ? -2.847 -3.636 -20.386 1.00 95.62 88 MET A N 1
ATOM 714 C CA . MET A 1 88 ? -3.757 -4.604 -21.008 1.00 95.62 88 MET A CA 1
ATOM 715 C C . MET A 1 88 ? -3.810 -5.924 -20.228 1.00 95.62 88 MET A C 1
ATOM 717 O O . MET A 1 88 ? -4.886 -6.498 -20.045 1.00 95.62 88 MET A O 1
ATOM 721 N N . GLU A 1 89 ? -2.667 -6.425 -19.757 1.00 95.38 89 GLU A N 1
ATOM 722 C CA . GLU A 1 89 ? -2.622 -7.656 -18.962 1.00 95.38 89 GLU A CA 1
ATOM 723 C C . GLU A 1 89 ? -3.162 -7.452 -17.541 1.00 95.38 89 GLU A C 1
ATOM 725 O O . GLU A 1 89 ? -3.853 -8.337 -17.034 1.00 95.38 89 GLU A O 1
ATOM 730 N N . ALA A 1 90 ? -2.928 -6.286 -16.932 1.00 95.12 90 ALA A N 1
ATOM 731 C CA . ALA A 1 90 ? -3.520 -5.880 -15.659 1.00 95.12 90 ALA A CA 1
ATOM 732 C C . ALA A 1 90 ? -5.044 -5.915 -15.762 1.00 95.12 90 ALA A C 1
ATOM 734 O O . ALA A 1 90 ? -5.714 -6.586 -14.974 1.00 95.12 90 ALA A O 1
ATOM 735 N N . GLN A 1 91 ? -5.588 -5.293 -16.808 1.00 95.38 91 GLN A N 1
ATOM 736 C CA . GLN A 1 91 ? -7.016 -5.288 -17.085 1.00 95.38 91 GLN A CA 1
ATOM 737 C C . GLN A 1 91 ? -7.552 -6.705 -17.333 1.00 95.38 91 GLN A C 1
ATOM 739 O O . GLN A 1 91 ? -8.592 -7.076 -16.786 1.00 95.38 91 GLN A O 1
ATOM 744 N N . ARG A 1 92 ? -6.837 -7.530 -18.111 1.00 94.75 92 ARG A N 1
ATOM 745 C CA . ARG A 1 92 ? -7.234 -8.918 -18.403 1.00 94.75 92 ARG A CA 1
ATOM 746 C C . ARG A 1 92 ? -7.253 -9.800 -17.153 1.00 94.75 92 ARG A C 1
ATOM 748 O O . ARG A 1 92 ? -8.095 -10.691 -17.053 1.00 94.75 92 ARG A O 1
ATOM 755 N N . LEU A 1 93 ? -6.326 -9.579 -16.223 1.00 94.38 93 LEU A N 1
ATOM 756 C CA . LEU A 1 93 ? -6.259 -10.281 -14.939 1.00 94.38 93 LEU A CA 1
ATOM 757 C C . LEU A 1 93 ? -7.157 -9.648 -13.865 1.00 94.38 93 LEU A C 1
ATOM 759 O O . LEU A 1 93 ? -7.295 -10.213 -12.783 1.00 94.38 93 LEU A O 1
ATOM 763 N N . GLY A 1 94 ? -7.793 -8.513 -14.165 1.00 95.12 94 GLY A N 1
ATOM 764 C CA . GLY A 1 94 ? -8.686 -7.811 -13.250 1.00 95.12 94 GLY A CA 1
ATOM 765 C C . GLY A 1 94 ? -7.968 -7.064 -12.125 1.00 95.12 94 GLY A C 1
ATOM 766 O O . GLY A 1 94 ? -8.592 -6.813 -11.094 1.00 95.12 94 GLY A O 1
ATOM 767 N N . LEU A 1 95 ? -6.692 -6.704 -12.302 1.00 93.94 95 LEU A N 1
ATOM 768 C CA . LEU A 1 95 ? -5.901 -6.004 -11.287 1.00 93.94 95 LEU A CA 1
ATOM 769 C C . LEU A 1 95 ? -6.561 -4.678 -10.878 1.00 93.94 95 LEU A C 1
ATOM 771 O O . LEU A 1 95 ? -6.805 -4.487 -9.693 1.00 93.94 95 LEU A O 1
ATOM 775 N N . ASP A 1 96 ? -6.984 -3.842 -11.830 1.00 92.31 96 ASP A N 1
ATOM 776 C CA . ASP A 1 96 ? -7.641 -2.556 -11.535 1.00 92.31 96 ASP A CA 1
ATOM 777 C C . ASP A 1 96 ? -8.939 -2.714 -10.726 1.00 92.31 96 ASP A C 1
ATOM 779 O O . ASP A 1 96 ? -9.335 -1.848 -9.945 1.00 92.31 96 ASP A O 1
ATOM 783 N N . VAL A 1 97 ? -9.679 -3.802 -10.967 1.00 94.62 97 VAL A N 1
ATOM 784 C CA . VAL A 1 97 ? -10.894 -4.105 -10.199 1.00 94.62 97 VAL A CA 1
ATOM 785 C C . VAL A 1 97 ? -10.503 -4.509 -8.783 1.00 94.62 97 VAL A C 1
ATOM 787 O O . VAL A 1 97 ? -11.091 -3.998 -7.834 1.00 94.62 97 VAL A O 1
ATOM 790 N N . MET A 1 98 ? -9.494 -5.370 -8.646 1.00 96.25 98 MET A N 1
ATOM 791 C CA . MET A 1 98 ? -8.994 -5.828 -7.353 1.00 96.25 98 MET A CA 1
ATOM 792 C C . MET A 1 98 ? -8.428 -4.678 -6.512 1.00 96.25 98 MET A C 1
ATOM 794 O O . MET A 1 98 ? -8.728 -4.603 -5.326 1.00 96.25 98 MET A O 1
ATOM 798 N N . GLU A 1 99 ? -7.690 -3.749 -7.120 1.00 95.31 99 GLU A N 1
ATOM 799 C CA . GLU A 1 99 ? -7.188 -2.534 -6.467 1.00 95.31 99 GLU A CA 1
ATOM 800 C C . GLU A 1 99 ? -8.327 -1.691 -5.894 1.00 95.31 99 GLU A C 1
ATOM 802 O O . GLU A 1 99 ? -8.322 -1.358 -4.712 1.00 95.31 99 GLU A O 1
ATOM 807 N N . ARG A 1 100 ? -9.374 -1.429 -6.687 1.00 96.50 100 ARG A N 1
ATOM 808 C CA . ARG A 1 100 ? -10.549 -0.686 -6.203 1.00 96.50 100 ARG A CA 1
ATOM 809 C C . ARG A 1 100 ? -11.270 -1.397 -5.061 1.00 96.50 100 ARG A C 1
ATOM 811 O O . ARG A 1 100 ? -11.792 -0.740 -4.160 1.00 96.50 100 ARG A O 1
ATOM 818 N N . GLU A 1 101 ? -11.361 -2.722 -5.115 1.00 96.62 101 GLU A N 1
ATOM 819 C CA . GLU A 1 101 ? -11.982 -3.505 -4.049 1.00 96.62 101 GLU A CA 1
ATOM 820 C C . GLU A 1 101 ? -11.146 -3.511 -2.766 1.00 96.62 101 GLU A C 1
ATOM 822 O O . GLU A 1 101 ? -11.710 -3.407 -1.675 1.00 96.62 101 GLU A O 1
ATOM 827 N N . GLU A 1 102 ? -9.825 -3.633 -2.884 1.00 96.56 102 GLU A N 1
ATOM 828 C CA . GLU A 1 102 ? -8.894 -3.530 -1.763 1.00 96.56 102 GLU A CA 1
ATOM 829 C C . GLU A 1 102 ? -8.967 -2.145 -1.116 1.00 96.56 102 GLU A C 1
ATOM 831 O O . GLU A 1 102 ? -9.176 -2.056 0.095 1.00 96.56 102 GLU A O 1
ATOM 836 N N . ASP A 1 103 ? -8.896 -1.078 -1.914 1.00 96.25 103 ASP A N 1
ATOM 837 C CA . ASP A 1 103 ? -9.010 0.303 -1.439 1.00 96.25 103 ASP A CA 1
ATOM 838 C C . ASP A 1 103 ? -10.330 0.525 -0.696 1.00 96.25 103 ASP A C 1
ATOM 840 O O . ASP A 1 103 ? -10.371 1.129 0.379 1.00 96.25 103 ASP A O 1
ATOM 844 N N . ALA A 1 104 ? -11.437 0.008 -1.237 1.00 97.62 104 ALA A N 1
ATOM 845 C CA . ALA A 1 104 ? -12.740 0.097 -0.589 1.00 97.62 104 ALA A CA 1
ATOM 846 C C . ALA A 1 104 ? -12.780 -0.661 0.751 1.00 97.62 104 ALA A C 1
ATOM 848 O O . ALA A 1 104 ? -13.405 -0.187 1.709 1.00 97.62 104 ALA A O 1
ATOM 849 N N . ALA A 1 105 ? -12.119 -1.816 0.839 1.00 97.19 105 ALA A N 1
ATOM 850 C CA . ALA A 1 105 ? -12.051 -2.604 2.063 1.00 97.19 105 ALA A CA 1
ATOM 851 C C . ALA A 1 105 ? -11.171 -1.939 3.132 1.00 97.19 105 ALA A C 1
ATOM 853 O O . ALA A 1 105 ? -11.601 -1.839 4.285 1.00 97.19 105 ALA A O 1
ATOM 854 N N . TRP A 1 106 ? -10.005 -1.399 2.767 1.00 95.06 106 TRP A N 1
ATOM 855 C CA . TRP A 1 106 ? -9.169 -0.620 3.688 1.00 95.06 106 TRP A CA 1
ATOM 856 C C . TRP A 1 106 ? -9.864 0.656 4.151 1.00 95.06 106 TRP A C 1
ATOM 858 O O . TRP A 1 106 ? -9.953 0.905 5.351 1.00 95.06 106 TRP A O 1
ATOM 868 N N . LYS A 1 107 ? -10.525 1.382 3.245 1.00 96.00 107 LYS A N 1
ATOM 869 C CA . LYS A 1 107 ? -11.339 2.546 3.615 1.00 96.00 107 LYS A CA 1
ATOM 870 C C . LYS A 1 107 ? -12.447 2.193 4.609 1.00 96.00 107 LYS A C 1
ATOM 872 O O . LYS A 1 107 ? -12.798 2.996 5.474 1.00 96.00 107 LYS A O 1
ATOM 877 N N . ARG A 1 108 ? -13.023 0.988 4.517 1.00 96.88 108 ARG A N 1
ATOM 878 C CA . ARG A 1 108 ? -13.994 0.497 5.506 1.00 96.88 108 ARG A CA 1
ATOM 879 C C . ARG A 1 108 ? -13.341 0.265 6.871 1.00 96.88 108 ARG A C 1
ATOM 881 O O . ARG A 1 108 ? -13.969 0.590 7.880 1.00 96.88 108 ARG A O 1
ATOM 888 N N . VAL A 1 109 ? -12.119 -0.270 6.915 1.00 94.50 109 VAL A N 1
ATOM 889 C CA . VAL A 1 109 ? -11.331 -0.386 8.156 1.00 94.50 109 VAL A CA 1
ATOM 890 C C . VAL A 1 109 ? -11.112 0.997 8.767 1.00 94.50 109 VAL A C 1
ATOM 892 O O . VAL A 1 109 ? -11.444 1.180 9.937 1.00 94.50 109 VAL A O 1
ATOM 895 N N . ASP A 1 110 ? -10.684 1.983 7.977 1.00 92.69 110 ASP A N 1
ATOM 896 C CA . ASP A 1 110 ? -10.428 3.353 8.444 1.00 92.69 110 ASP A CA 1
ATOM 897 C C . ASP A 1 110 ? -11.677 4.009 9.036 1.00 92.69 110 ASP A C 1
ATOM 899 O O . ASP A 1 110 ? -11.649 4.547 10.143 1.00 92.69 110 ASP A O 1
ATOM 903 N N . VAL A 1 111 ? -12.818 3.900 8.348 1.00 95.12 111 VAL A N 1
ATOM 904 C CA . VAL A 1 111 ? -14.103 4.426 8.837 1.00 95.12 111 VAL A CA 1
ATOM 905 C C . VAL A 1 111 ? -14.493 3.794 10.177 1.00 95.12 111 VAL A C 1
ATOM 907 O O . VAL A 1 111 ? -14.986 4.480 11.077 1.00 95.12 111 VAL A O 1
ATOM 910 N N . LEU A 1 112 ? -14.287 2.485 10.335 1.00 94.62 112 LEU A N 1
ATOM 911 C CA . LEU A 1 112 ? -14.610 1.782 11.577 1.00 94.62 112 LEU A CA 1
ATOM 912 C C . LEU A 1 112 ? -13.617 2.111 12.700 1.00 94.62 112 LEU A C 1
ATOM 914 O O . LEU A 1 112 ? -14.044 2.225 13.852 1.00 94.62 112 LEU A O 1
ATOM 918 N N . THR A 1 113 ? -12.336 2.312 12.380 1.00 92.81 113 THR A N 1
ATOM 919 C CA . THR A 1 113 ? -11.309 2.807 13.310 1.00 92.81 113 THR A CA 1
ATOM 920 C C . THR A 1 113 ? -11.679 4.197 13.819 1.00 92.81 113 THR A C 1
ATOM 922 O O . THR A 1 113 ? -11.836 4.380 15.027 1.00 92.81 113 THR A O 1
ATOM 925 N N . ALA A 1 114 ? -11.963 5.137 12.913 1.00 92.31 114 ALA A N 1
ATOM 926 C CA . ALA A 1 114 ? -12.400 6.486 13.259 1.00 92.31 114 ALA A CA 1
ATOM 927 C C . ALA A 1 114 ? -13.670 6.458 14.123 1.00 92.31 114 ALA A C 1
ATOM 929 O O . ALA A 1 114 ? -13.798 7.175 15.117 1.00 92.31 114 ALA A O 1
ATOM 930 N N . ARG A 1 115 ? -14.623 5.569 13.824 1.00 93.50 115 ARG A N 1
ATOM 931 C CA . ARG A 1 115 ? -15.806 5.382 14.674 1.00 93.50 115 ARG A CA 1
ATOM 932 C C . ARG A 1 115 ? -15.444 4.854 16.067 1.00 93.50 115 ARG A C 1
ATOM 934 O O . ARG A 1 115 ? -16.048 5.285 17.049 1.00 93.50 115 ARG A O 1
ATOM 941 N N . ALA A 1 116 ? -14.490 3.931 16.175 1.00 91.38 116 ALA A N 1
ATOM 942 C CA . ALA A 1 116 ? -14.039 3.384 17.455 1.00 91.38 116 ALA A CA 1
ATOM 943 C C . ALA A 1 116 ? -13.331 4.431 18.321 1.00 91.38 116 ALA A C 1
ATOM 945 O O . ALA A 1 116 ? -13.488 4.404 19.540 1.00 91.38 116 ALA A O 1
ATOM 946 N N . GLU A 1 117 ? -12.628 5.386 17.717 1.00 92.50 117 GLU A N 1
ATOM 947 C CA . GLU A 1 117 ? -12.052 6.536 18.420 1.00 92.50 117 GLU A CA 1
ATOM 948 C C . GLU A 1 117 ? -13.141 7.371 19.102 1.00 92.50 117 GLU A C 1
ATOM 950 O O . GLU A 1 117 ? -13.062 7.641 20.301 1.00 92.50 117 GLU A O 1
ATOM 955 N N . HIS A 1 118 ? -14.198 7.710 18.361 1.00 92.56 118 HIS A N 1
ATOM 956 C CA . HIS A 1 118 ? -15.219 8.659 18.804 1.00 92.56 118 HIS A CA 1
ATOM 957 C C . HIS A 1 118 ? -16.272 8.061 19.742 1.00 92.56 118 HIS A C 1
ATOM 959 O O . HIS A 1 118 ? -16.852 8.785 20.551 1.00 92.56 118 HIS A O 1
ATOM 965 N N . VAL A 1 119 ? -16.551 6.756 19.658 1.00 93.31 119 VAL A N 1
ATOM 966 C CA . VAL A 1 119 ? -17.523 6.104 20.548 1.00 93.31 119 VAL A CA 1
ATOM 967 C C . VAL A 1 119 ? -16.896 5.895 21.934 1.00 93.31 119 VAL A C 1
ATOM 969 O O . VAL A 1 119 ? -15.916 5.153 22.042 1.00 93.31 119 VAL A O 1
ATOM 972 N N . PRO A 1 120 ? -17.460 6.472 23.016 1.00 92.06 120 PRO A N 1
ATOM 973 C CA . PRO A 1 120 ? -16.913 6.286 24.356 1.00 92.06 120 PRO A CA 1
ATOM 974 C C . PRO A 1 120 ? -17.029 4.834 24.828 1.00 92.06 120 PRO A C 1
ATOM 976 O O . PRO A 1 120 ? -18.102 4.216 24.764 1.00 92.06 120 PRO A O 1
ATOM 979 N N . ALA A 1 121 ? -15.939 4.287 25.356 1.00 92.94 121 ALA A N 1
ATOM 980 C CA . ALA A 1 121 ? -15.945 3.013 26.051 1.00 92.94 121 ALA A CA 1
ATOM 981 C C . ALA A 1 121 ? -16.389 3.199 27.509 1.00 92.94 121 ALA A C 1
ATOM 983 O O . ALA A 1 121 ? -15.639 3.650 28.360 1.00 92.94 121 ALA A O 1
ATOM 984 N N . ARG A 1 122 ? -17.616 2.773 27.825 1.00 91.06 122 ARG A N 1
ATOM 985 C CA . ARG A 1 122 ? -18.178 2.834 29.192 1.00 91.06 122 ARG A CA 1
ATOM 986 C C . ARG A 1 122 ? -17.829 1.616 30.060 1.00 91.06 122 ARG A C 1
ATOM 988 O O . ARG A 1 122 ? -18.534 1.309 31.015 1.00 91.06 122 ARG A O 1
ATOM 995 N N . SER A 1 123 ? -16.825 0.839 29.660 1.00 91.56 123 SER A N 1
ATOM 996 C CA . SER A 1 123 ? -16.390 -0.363 30.373 1.00 91.56 123 SER A CA 1
ATOM 997 C C . SER A 1 123 ? -14.961 -0.741 29.999 1.00 91.56 123 SER A C 1
ATOM 999 O O . SER A 1 123 ? -14.515 -0.468 28.881 1.00 91.56 123 SER A O 1
ATOM 1001 N N . LEU A 1 124 ? -14.283 -1.479 30.888 1.00 91.81 124 LEU A N 1
ATOM 1002 C CA . LEU A 1 124 ? -12.949 -2.037 30.628 1.00 91.81 124 LEU A CA 1
ATOM 1003 C C . LEU A 1 124 ? -12.925 -2.873 29.345 1.00 91.81 124 LEU A C 1
ATOM 1005 O O . LEU A 1 124 ? -11.990 -2.782 28.560 1.00 91.81 124 LEU A O 1
ATOM 1009 N N . ARG A 1 125 ? -13.993 -3.634 29.073 1.00 89.62 125 ARG A N 1
ATOM 1010 C CA . ARG A 1 125 ? -14.120 -4.404 27.828 1.00 89.62 125 ARG A CA 1
ATOM 1011 C C . ARG A 1 125 ? -14.120 -3.501 26.589 1.00 89.62 125 ARG A C 1
ATOM 1013 O O . ARG A 1 125 ? -13.558 -3.877 25.568 1.00 89.62 125 ARG A O 1
ATOM 1020 N N . GLY A 1 126 ? -14.746 -2.326 26.659 1.00 91.12 126 GLY A N 1
ATOM 1021 C CA . GLY A 1 126 ? -14.718 -1.350 25.568 1.00 91.12 126 GLY A CA 1
ATOM 1022 C C . GLY A 1 126 ? -13.339 -0.719 25.365 1.00 91.12 126 GLY A C 1
ATOM 1023 O O . GLY A 1 126 ? -12.947 -0.500 24.224 1.00 91.12 126 GLY A O 1
ATOM 1024 N N . ILE A 1 127 ? -12.596 -0.484 26.448 1.00 93.19 127 ILE A N 1
ATOM 1025 C CA . ILE A 1 127 ? -11.212 0.009 26.393 1.00 93.19 127 ILE A CA 1
ATOM 1026 C C . ILE A 1 127 ? -10.295 -1.046 25.771 1.00 93.19 127 ILE A C 1
ATOM 1028 O O . ILE A 1 127 ? -9.540 -0.730 24.858 1.00 93.19 127 ILE A O 1
ATOM 1032 N N . VAL A 1 128 ? -10.414 -2.312 26.193 1.00 91.31 128 VAL A N 1
ATOM 1033 C CA . VAL A 1 128 ? -9.659 -3.432 25.605 1.00 91.31 128 VAL A CA 1
ATOM 1034 C C . VAL A 1 128 ? -9.865 -3.491 24.093 1.00 91.31 128 VAL A C 1
ATOM 1036 O O . VAL A 1 128 ? -8.887 -3.620 23.370 1.00 91.31 128 VAL A O 1
ATOM 1039 N N . VAL A 1 129 ? -11.095 -3.301 23.603 1.00 90.62 129 VAL A N 1
ATOM 1040 C CA . VAL A 1 129 ? -11.371 -3.225 22.157 1.00 90.62 129 VAL A CA 1
ATOM 1041 C C . VAL A 1 129 ? -10.545 -2.133 21.469 1.00 90.62 129 VAL A C 1
ATOM 1043 O O . VAL A 1 129 ? -9.933 -2.410 20.442 1.00 90.62 129 VAL A O 1
ATOM 1046 N N . LYS A 1 130 ? -10.492 -0.913 22.020 1.00 93.69 130 LYS A N 1
ATOM 1047 C CA . LYS A 1 130 ? -9.700 0.186 21.434 1.00 93.69 130 LYS A CA 1
ATOM 1048 C C . LYS A 1 130 ? -8.210 -0.153 21.389 1.00 93.69 130 LYS A C 1
ATOM 1050 O O . LYS A 1 130 ? -7.557 0.082 20.378 1.00 93.69 130 LYS A O 1
ATOM 1055 N N . LEU A 1 131 ? -7.693 -0.763 22.455 1.00 93.19 131 LEU A N 1
ATOM 1056 C CA . LEU A 1 131 ? -6.300 -1.206 22.518 1.00 93.19 131 LEU A CA 1
ATOM 1057 C C . LEU A 1 131 ? -6.009 -2.332 21.518 1.00 93.19 131 LEU A C 1
ATOM 1059 O O . LEU A 1 131 ? -4.962 -2.319 20.881 1.00 93.19 131 LEU A O 1
ATOM 1063 N N . THR A 1 132 ? -6.929 -3.283 21.329 1.00 90.38 132 THR A N 1
ATOM 1064 C CA . THR A 1 132 ? -6.761 -4.345 20.327 1.00 90.38 132 THR A CA 1
ATOM 1065 C C . THR A 1 132 ? -6.736 -3.782 18.906 1.00 90.38 132 THR A C 1
ATOM 1067 O O . THR A 1 132 ? -5.902 -4.205 18.109 1.00 90.38 132 THR A O 1
ATOM 1070 N N . VAL A 1 133 ? -7.588 -2.797 18.598 1.00 90.88 133 VAL A N 1
ATOM 1071 C CA . VAL A 1 133 ? -7.531 -2.074 17.317 1.00 90.88 133 VAL A CA 1
ATOM 1072 C C . VAL A 1 133 ? -6.172 -1.384 17.158 1.00 90.88 133 VAL A C 1
ATOM 1074 O O . VAL A 1 133 ? -5.522 -1.576 16.137 1.00 90.88 133 VAL A O 1
ATOM 1077 N N . ALA A 1 134 ? -5.687 -0.669 18.179 1.00 90.81 134 ALA A N 1
ATOM 1078 C CA . ALA A 1 134 ? -4.379 -0.008 18.134 1.00 90.81 134 ALA A CA 1
ATOM 1079 C C . ALA A 1 134 ? -3.222 -0.986 17.845 1.00 90.81 134 ALA A C 1
ATOM 1081 O O . ALA A 1 134 ? -2.366 -0.705 17.008 1.00 90.81 134 ALA A O 1
ATOM 1082 N N . VAL A 1 135 ? -3.207 -2.154 18.496 1.00 89.25 135 VAL A N 1
ATOM 1083 C CA . VAL A 1 135 ? -2.189 -3.192 18.254 1.00 89.25 135 VAL A CA 1
ATOM 1084 C C . VAL A 1 135 ? -2.239 -3.680 16.807 1.00 89.25 135 VAL A C 1
ATOM 1086 O O . VAL A 1 135 ? -1.214 -3.712 16.130 1.00 89.25 135 VAL A O 1
ATOM 1089 N N . ALA A 1 136 ? -3.429 -4.002 16.307 1.00 87.94 136 ALA A N 1
ATOM 1090 C CA . ALA A 1 136 ? -3.589 -4.526 14.958 1.00 87.94 136 ALA A CA 1
ATOM 1091 C C . ALA A 1 136 ? -3.266 -3.488 13.862 1.00 87.94 136 ALA A C 1
ATOM 1093 O O . ALA A 1 136 ? -2.754 -3.863 12.806 1.00 87.94 136 ALA A O 1
ATOM 1094 N N . LEU A 1 137 ? -3.499 -2.192 14.108 1.00 85.00 137 LEU A N 1
ATOM 1095 C CA . LEU A 1 137 ? -3.049 -1.117 13.213 1.00 85.00 137 LEU A CA 1
ATOM 1096 C C . LEU A 1 137 ? -1.517 -1.046 13.173 1.00 85.00 137 LEU A C 1
ATOM 1098 O O . LEU A 1 137 ? -0.937 -1.043 12.094 1.00 85.00 137 LEU A O 1
ATOM 1102 N N . ARG A 1 138 ? -0.837 -1.097 14.326 1.00 83.88 138 ARG A N 1
ATOM 1103 C CA . ARG A 1 138 ? 0.638 -1.110 14.370 1.00 83.88 138 ARG A CA 1
ATOM 1104 C C . ARG A 1 138 ? 1.239 -2.302 13.619 1.00 83.88 138 ARG A C 1
ATOM 1106 O O . ARG A 1 138 ? 2.251 -2.146 12.944 1.00 83.88 138 ARG A O 1
ATOM 1113 N N . GLU A 1 139 ? 0.636 -3.482 13.719 1.00 82.94 139 GLU A N 1
ATOM 1114 C CA . GLU A 1 139 ? 1.070 -4.652 12.940 1.00 82.94 139 GLU A CA 1
ATOM 1115 C C . GLU A 1 139 ? 0.887 -4.468 11.427 1.00 82.94 139 GLU A C 1
ATOM 1117 O O . GLU A 1 139 ? 1.610 -5.082 10.648 1.00 82.94 139 GLU A O 1
ATOM 1122 N N . THR A 1 140 ? -0.078 -3.645 11.019 1.00 77.19 140 THR A N 1
ATOM 1123 C CA . THR A 1 140 ? -0.4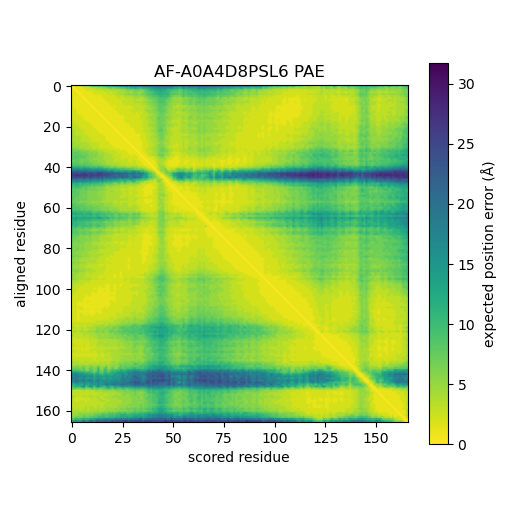41 -3.433 9.614 1.00 77.19 140 THR A CA 1
ATOM 1124 C C . THR A 1 140 ? 0.438 -2.366 8.957 1.00 77.19 140 THR A C 1
ATOM 1126 O O . THR A 1 140 ? 0.989 -2.612 7.891 1.00 77.19 140 THR A O 1
ATOM 1129 N N . TYR A 1 141 ? 0.621 -1.218 9.611 1.00 72.56 141 TYR A N 1
ATOM 1130 C CA . TYR A 1 141 ? 1.319 -0.056 9.043 1.00 72.56 141 TYR A CA 1
ATOM 1131 C C . TYR A 1 141 ? 2.820 0.012 9.388 1.00 72.56 141 TYR A C 1
ATOM 1133 O O . TYR A 1 141 ? 3.579 0.792 8.818 1.00 72.56 141 TYR A O 1
ATOM 1141 N N . GLY A 1 142 ? 3.294 -0.840 10.301 1.00 65.50 142 GLY A N 1
ATOM 1142 C CA . GLY A 1 142 ? 4.705 -0.897 10.679 1.00 65.50 142 GLY A CA 1
ATOM 1143 C C . GLY A 1 142 ? 5.139 0.211 11.647 1.00 65.50 142 GLY A C 1
ATOM 1144 O O . GLY A 1 142 ? 4.347 0.996 12.162 1.00 65.50 142 GLY A O 1
ATOM 1145 N N . ALA A 1 143 ? 6.429 0.211 11.996 1.00 60.06 143 ALA A N 1
ATOM 1146 C CA . ALA A 1 143 ? 6.981 1.080 13.040 1.00 60.06 143 ALA A CA 1
ATOM 1147 C C . ALA A 1 143 ? 7.354 2.492 12.571 1.00 60.06 143 ALA A C 1
ATOM 1149 O O . ALA A 1 143 ? 7.562 3.359 13.419 1.00 60.06 143 ALA A O 1
ATOM 1150 N N . GLU A 1 144 ? 7.478 2.687 11.258 1.00 58.34 144 GLU A N 1
ATOM 1151 C CA . GLU A 1 144 ? 8.005 3.910 10.647 1.00 58.34 144 GLU A CA 1
ATOM 1152 C C . GLU A 1 144 ? 6.911 4.914 10.263 1.00 58.34 144 GLU A C 1
ATOM 1154 O O . GLU A 1 144 ? 7.223 6.070 9.984 1.00 58.34 144 GLU A O 1
ATOM 1159 N N . GLU A 1 145 ? 5.633 4.521 10.306 1.00 61.62 145 GLU A N 1
ATOM 1160 C CA . GLU A 1 145 ? 4.541 5.473 10.129 1.00 61.62 145 GLU A CA 1
ATOM 1161 C C . GLU A 1 145 ? 4.446 6.430 11.323 1.00 61.62 145 GLU A C 1
ATOM 1163 O O . GLU A 1 145 ? 4.217 6.046 12.474 1.00 61.62 145 GLU A O 1
ATOM 1168 N N . THR A 1 146 ? 4.606 7.721 11.027 1.00 55.84 146 THR A N 1
ATOM 1169 C CA . THR A 1 146 ? 4.440 8.819 11.987 1.00 55.84 146 THR A CA 1
ATOM 1170 C C . THR A 1 146 ? 3.004 8.935 12.500 1.00 55.84 146 THR A C 1
ATOM 1172 O O . THR A 1 146 ? 2.797 9.420 13.612 1.00 55.84 146 THR A O 1
ATOM 1175 N N . GLU A 1 147 ? 2.030 8.421 11.742 1.00 62.81 147 GLU A N 1
ATOM 1176 C CA . GLU A 1 147 ? 0.639 8.208 12.164 1.00 62.81 147 GLU A CA 1
ATOM 1177 C C . GLU A 1 147 ? 0.458 6.850 12.864 1.00 62.81 147 GLU A C 1
ATOM 1179 O O . GLU A 1 147 ? -0.525 6.138 12.679 1.00 62.81 147 GLU A O 1
ATOM 1184 N N . PHE A 1 148 ? 1.395 6.492 13.750 1.00 67.94 148 PHE A N 1
ATOM 1185 C CA . PHE A 1 148 ? 1.144 5.487 14.786 1.00 67.94 148 PHE A CA 1
ATOM 1186 C C . PHE A 1 148 ? -0.234 5.760 15.434 1.00 67.94 148 PHE A C 1
ATOM 1188 O O . PHE A 1 148 ? -0.604 6.932 15.513 1.00 67.94 148 PHE A O 1
ATOM 1195 N N . PRO A 1 149 ? -1.006 4.747 15.898 1.00 80.31 149 PRO A N 1
ATOM 1196 C CA . PRO A 1 149 ? -2.431 4.873 16.257 1.00 80.31 149 PRO A CA 1
ATOM 1197 C C . PRO A 1 149 ? -2.715 5.697 17.538 1.00 80.31 149 PRO A C 1
ATOM 1199 O O . PRO A 1 149 ? -3.464 5.293 18.429 1.00 80.31 149 PRO A O 1
ATOM 1202 N N . TRP A 1 150 ? -2.124 6.886 17.643 1.00 87.25 150 TRP A N 1
ATOM 1203 C CA . TRP A 1 150 ? -2.272 7.874 18.696 1.00 87.25 150 TRP A CA 1
ATOM 1204 C C . TRP A 1 150 ? -3.718 8.310 18.905 1.00 87.25 150 TRP A C 1
ATOM 1206 O O . TRP A 1 150 ? -4.102 8.400 20.072 1.00 87.25 150 TRP A O 1
ATOM 1216 N N . PRO A 1 151 ? -4.549 8.534 17.863 1.00 90.56 151 PRO A N 1
ATOM 1217 C CA . PRO A 1 151 ? -5.930 8.955 18.082 1.00 90.56 151 PRO A CA 1
ATOM 1218 C C . PRO A 1 151 ? -6.726 7.942 18.912 1.00 90.56 151 PRO A C 1
ATOM 1220 O O . PRO A 1 151 ? -7.334 8.298 19.926 1.00 90.56 151 PRO A O 1
ATOM 1223 N N . ILE A 1 152 ? -6.659 6.654 18.561 1.00 91.88 152 ILE A N 1
ATOM 1224 C CA . ILE A 1 152 ? -7.408 5.612 19.273 1.00 91.88 152 ILE A CA 1
ATOM 1225 C C . ILE A 1 152 ? -6.809 5.269 20.642 1.00 91.88 152 ILE A C 1
ATOM 1227 O O . ILE A 1 152 ? -7.559 4.979 21.579 1.00 91.88 152 ILE A O 1
ATOM 1231 N N . LEU A 1 153 ? -5.486 5.373 20.803 1.00 93.12 153 LEU A N 1
ATOM 1232 C CA . LEU A 1 153 ? -4.834 5.266 22.112 1.00 93.12 153 LEU A CA 1
ATOM 1233 C C . LEU A 1 153 ? -5.239 6.422 23.037 1.00 93.12 153 LEU A C 1
ATOM 1235 O O . LEU A 1 153 ? -5.582 6.191 24.196 1.00 93.12 153 LEU A O 1
ATOM 1239 N N . GLY A 1 154 ? -5.273 7.650 22.517 1.00 93.00 154 GLY A N 1
ATOM 1240 C CA . GLY A 1 154 ? -5.750 8.829 23.238 1.00 93.00 154 GLY A CA 1
ATOM 1241 C C . GLY A 1 154 ? -7.218 8.698 23.641 1.00 93.00 154 GLY A C 1
ATOM 1242 O O . GLY A 1 154 ? -7.583 8.999 24.778 1.00 93.00 154 GLY A O 1
ATOM 1243 N N . ALA A 1 155 ? -8.058 8.160 22.754 1.00 94.06 155 ALA A N 1
ATOM 1244 C CA . ALA A 1 155 ? -9.452 7.871 23.067 1.00 94.06 155 ALA A CA 1
ATOM 1245 C C . ALA A 1 155 ? -9.601 6.807 24.170 1.00 94.06 155 ALA A C 1
ATOM 1247 O O . ALA A 1 155 ? -10.434 6.964 25.062 1.00 94.06 155 ALA A O 1
ATOM 1248 N N . ALA A 1 156 ? -8.786 5.747 24.145 1.00 95.38 156 ALA A N 1
ATOM 1249 C CA . ALA A 1 156 ? -8.774 4.726 25.192 1.00 95.38 156 ALA A CA 1
ATOM 1250 C C . ALA A 1 156 ? -8.343 5.299 26.552 1.00 95.38 156 ALA A C 1
ATOM 1252 O O . ALA A 1 156 ? -8.960 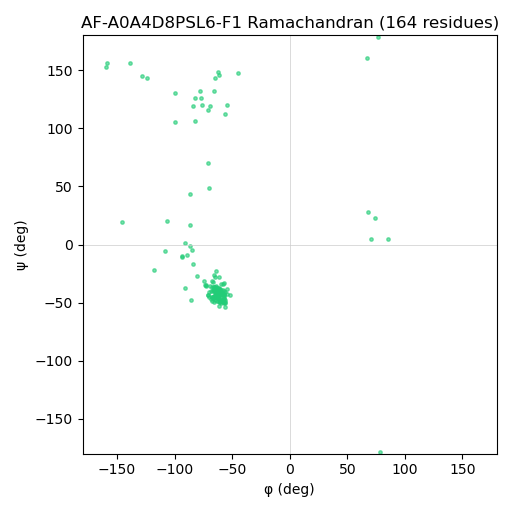4.983 27.570 1.00 95.38 156 ALA A O 1
ATOM 1253 N N . LEU A 1 157 ? -7.326 6.168 26.569 1.00 95.25 157 LEU A N 1
ATOM 1254 C CA . LEU A 1 157 ? -6.872 6.855 27.779 1.00 95.25 157 LEU A CA 1
ATOM 1255 C C . LEU A 1 157 ? -7.954 7.781 28.346 1.00 95.25 157 LEU A C 1
ATOM 1257 O O . LEU A 1 157 ? -8.224 7.739 29.543 1.00 95.25 157 LEU A O 1
ATOM 1261 N N . LYS A 1 158 ? -8.621 8.562 27.492 1.00 95.19 158 LYS A N 1
ATOM 1262 C CA . LYS A 1 158 ? -9.731 9.433 27.900 1.00 95.19 158 LYS A CA 1
ATOM 1263 C C . LYS A 1 158 ? -10.887 8.639 28.515 1.00 95.19 158 LYS A C 1
ATOM 1265 O O . LYS A 1 158 ? -11.457 9.047 29.529 1.00 95.19 158 LYS A O 1
ATOM 1270 N N . ASP A 1 159 ? -11.232 7.504 27.912 1.00 95.19 159 ASP A N 1
ATOM 1271 C CA . ASP A 1 159 ? -12.270 6.615 28.437 1.00 95.19 159 ASP A CA 1
ATOM 1272 C C . ASP A 1 159 ? -11.862 6.019 29.796 1.00 95.19 159 ASP A C 1
ATOM 1274 O O . ASP A 1 159 ? -12.679 5.976 30.716 1.00 95.19 159 ASP A O 1
ATOM 1278 N N . LEU A 1 160 ? -10.590 5.627 29.955 1.00 95.06 160 LEU A N 1
ATOM 1279 C CA . LEU A 1 160 ? -10.031 5.171 31.232 1.00 95.06 160 LEU A CA 1
ATOM 1280 C C . LEU A 1 160 ? -10.119 6.249 32.317 1.00 95.06 160 LEU A C 1
ATOM 1282 O O . LEU A 1 160 ? -10.652 5.970 33.386 1.00 95.06 160 LEU A O 1
ATOM 1286 N N . GLN A 1 161 ? -9.664 7.471 32.030 1.00 94.56 161 GLN A N 1
ATOM 1287 C CA . GLN A 1 161 ? -9.722 8.614 32.953 1.00 94.56 161 GLN A CA 1
ATOM 1288 C C . GLN A 1 161 ? -11.157 8.901 33.406 1.00 94.56 161 GLN A C 1
ATOM 1290 O O . GLN A 1 161 ? -11.436 9.003 34.601 1.00 94.56 161 GLN A O 1
ATOM 1295 N N . THR A 1 162 ? -12.095 8.908 32.454 1.00 93.12 162 THR A N 1
ATOM 1296 C CA . THR A 1 162 ? -13.526 9.097 32.734 1.00 93.12 162 THR A CA 1
ATOM 1297 C C . THR A 1 162 ? -14.071 8.000 33.653 1.00 93.12 162 THR A C 1
ATOM 1299 O O . THR A 1 162 ? -14.894 8.275 34.522 1.00 93.12 162 THR A O 1
ATOM 1302 N N . MET A 1 163 ? -13.620 6.753 33.484 1.00 92.00 163 MET A N 1
ATOM 1303 C CA . MET A 1 163 ? -14.036 5.631 34.328 1.00 92.00 163 MET A CA 1
ATOM 1304 C C . MET A 1 163 ? -13.433 5.668 35.735 1.00 92.00 163 MET A C 1
ATOM 1306 O O . MET A 1 163 ? -14.090 5.231 36.678 1.00 92.00 163 MET A O 1
ATOM 1310 N N . THR A 1 164 ? -12.195 6.143 35.884 1.00 91.00 164 THR A N 1
ATOM 1311 C CA . THR A 1 164 ? -11.503 6.202 37.180 1.00 91.00 164 THR A CA 1
ATOM 1312 C C . THR A 1 164 ? -11.751 7.502 37.942 1.00 91.00 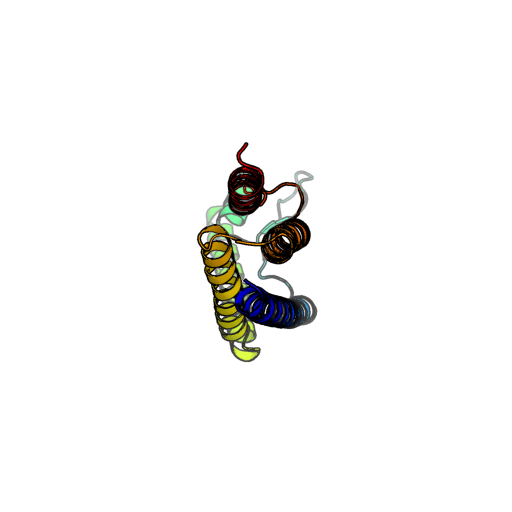164 THR A C 1
ATOM 1314 O O . THR A 1 164 ? -11.365 7.589 39.104 1.00 91.00 164 THR A O 1
ATOM 1317 N N . GLY A 1 165 ? -12.382 8.499 37.312 1.00 81.62 165 GLY A N 1
ATOM 1318 C CA . GLY A 1 165 ? -12.557 9.839 37.881 1.00 81.62 165 GLY A CA 1
ATOM 1319 C C . GLY A 1 165 ? -11.238 10.606 38.019 1.00 81.62 165 GLY A C 1
ATOM 1320 O O . GLY A 1 165 ? -11.109 11.409 38.940 1.00 81.62 165 GLY A O 1
ATOM 1321 N N . ALA A 1 166 ? -10.266 10.300 37.151 1.00 66.81 166 ALA A N 1
ATOM 1322 C CA . ALA A 1 166 ? -8.922 10.882 37.133 1.00 66.81 166 ALA A CA 1
ATOM 1323 C C . ALA A 1 166 ? -8.793 12.003 36.096 1.00 66.81 166 ALA A C 1
ATOM 1325 O O . ALA A 1 166 ? -9.569 11.986 35.112 1.00 66.81 166 ALA A O 1
#

Sequence (166 aa):
MLALWQEWCTALKDARAKETERRRIEREMVARFGYPRVLVARGAGGRRDIYATTERDVTRALVGAADAKERYGRLVADLDQQQERWDMEAQRLGLDVMEREEDAAWKRVDVLTARAEHVPARSLRGIVVKLTVAVALRETYGAEETEFPWPILGAALKDLQTMTGA

Foldseek 3Di:
DVVLLVQLVVLVVQLVVLVVVLVVLVVVLCVPQNQLWDWQDQDDPPDDIDTDLDLVSLVVSCVPPPCSVVVSVVRVVSSVVSVVVSVVSCVVSCSVVSVVSSVVSVVSSVVSLVVLLPDADQDPVSLVSLVVSLVVVCVVPDDPDPVRVVSSPVSSVVSVCVNVVD

Mean predicted aligned error: 6.08 Å

pLDDT: mean 90.64, std 8.89, range [55.84, 97.62]

Secondary structure (DSSP, 8-state):
-HHHHHHHHHHHHHHHHHHHHHHHHHHHHHHHH--S-EEE---TTTPPPEEESSHHHHHHHTTT-TTHHHHHHHHHHHHHHHHHHHHHHHHHHTHHHHHHHHHHHHHHHHHHHHHHHHS---SHHHHHHHHHHHHHHHHHH-SS-TT-SHHHHHHHHHHHHHHHT-